Protein AF-A0A953WZ50-F1 (afdb_monomer_lite)

pLDDT: mean 83.31, std 14.44, range [43.88, 97.56]

Radius of gyration: 18.82 Å; chains: 1; bounding box: 41×30×64 Å

Foldseek 3Di:
DLLPLLVLLLVLLVVLVVVLVVLVVVCPDDDQCNVLSVVSSVVSNVLSVVSNVLSVVSNVLSVFFNDPVLVVLSVVLSVLSVQLVVLVVQLSVVVVCVSVVVDPPDVVSNVVSNVSSVVSVVVSVVSVVVSVVVSVPGDTDPPPPPD

Sequence (147 aa):
MRYLLPISWFVLAAAGLVIAGLQAVFLFGPASGAALIGISLVQHLTNSIAAVALGLVYLYIQSTRPSAAVLVIGTSHLIMAIFSRTAQFIGDGARAALISGSDTSSAATIGYAYGAAGIAAVLSGIVFILALIVALNTHPPPETDVF

Structure (mmCIF, N/CA/C/O backbone):
data_AF-A0A953WZ50-F1
#
_entry.id   AF-A0A953WZ50-F1
#
loop_
_atom_site.group_PDB
_atom_site.id
_atom_site.type_symbol
_atom_site.label_atom_id
_atom_site.label_alt_id
_atom_site.label_comp_id
_atom_site.label_asym_id
_atom_site.label_entity_id
_atom_site.label_seq_id
_atom_site.pdbx_PDB_ins_code
_atom_site.Cartn_x
_atom_site.Cartn_y
_atom_site.Cartn_z
_atom_site.occupancy
_atom_site.B_iso_or_equiv
_atom_site.auth_seq_id
_atom_site.auth_comp_id
_atom_site.auth_asym_id
_atom_site.auth_atom_id
_atom_site.pdbx_PDB_model_num
ATOM 1 N N . MET A 1 1 ? -14.180 -13.255 9.454 1.00 61.69 1 MET A N 1
ATOM 2 C CA . MET A 1 1 ? -13.799 -11.932 8.896 1.00 61.69 1 MET A CA 1
ATOM 3 C C . MET A 1 1 ? -12.791 -11.150 9.749 1.00 61.69 1 MET A C 1
ATOM 5 O O . MET A 1 1 ? -12.177 -10.238 9.214 1.00 61.69 1 MET A O 1
ATOM 9 N N . ARG A 1 2 ? -12.566 -11.506 11.029 1.00 67.69 2 ARG A N 1
ATOM 10 C CA . ARG A 1 2 ? -11.753 -10.726 11.986 1.00 67.69 2 ARG A CA 1
ATOM 11 C C . ARG A 1 2 ? -10.319 -10.396 11.551 1.00 67.69 2 ARG A C 1
ATOM 13 O O . ARG A 1 2 ? -9.819 -9.408 12.041 1.00 67.69 2 ARG A O 1
ATOM 20 N N . TYR A 1 3 ? -9.694 -11.165 10.655 1.00 83.12 3 TYR A N 1
ATOM 21 C CA . TYR A 1 3 ? -8.302 -10.948 10.217 1.00 83.12 3 TYR A CA 1
ATOM 22 C C . TYR A 1 3 ? -8.161 -10.605 8.732 1.00 83.12 3 TYR A C 1
ATOM 24 O O . TYR A 1 3 ? -7.052 -10.595 8.203 1.00 83.12 3 TYR A O 1
ATOM 32 N N . LEU A 1 4 ? -9.271 -10.335 8.040 1.00 88.19 4 LEU A N 1
ATOM 33 C CA . LEU A 1 4 ? -9.255 -10.157 6.588 1.00 88.19 4 LEU A CA 1
ATOM 34 C C . LEU A 1 4 ? -8.375 -8.969 6.172 1.00 88.19 4 LEU A C 1
ATOM 36 O O . LEU A 1 4 ? -7.534 -9.121 5.299 1.00 88.19 4 LEU A O 1
ATOM 40 N N . LEU A 1 5 ? -8.505 -7.827 6.852 1.00 93.06 5 LEU A N 1
ATOM 41 C CA . LEU A 1 5 ? -7.732 -6.624 6.538 1.00 93.06 5 LEU A CA 1
ATOM 42 C C . LEU A 1 5 ? -6.210 -6.806 6.752 1.00 93.06 5 LEU A C 1
ATOM 44 O O . LEU A 1 5 ? -5.464 -6.518 5.817 1.00 93.06 5 LEU A O 1
ATOM 48 N N . PRO A 1 6 ? -5.717 -7.316 7.902 1.00 95.00 6 PRO A N 1
ATOM 49 C CA . PRO A 1 6 ? -4.301 -7.648 8.068 1.00 95.00 6 PRO A CA 1
ATOM 50 C C . PRO A 1 6 ? -3.780 -8.613 7.002 1.00 95.00 6 PRO A C 1
ATOM 52 O O . PRO A 1 6 ? -2.728 -8.375 6.416 1.00 95.00 6 PRO A O 1
ATOM 55 N N . ILE A 1 7 ? -4.542 -9.673 6.704 1.00 95.94 7 ILE A N 1
ATOM 56 C CA . ILE A 1 7 ? -4.176 -10.644 5.667 1.00 95.94 7 ILE A CA 1
ATOM 57 C C . ILE A 1 7 ? -4.053 -9.951 4.310 1.00 95.94 7 ILE A C 1
ATOM 59 O O . ILE A 1 7 ? -3.079 -10.186 3.601 1.00 95.94 7 ILE A O 1
ATOM 63 N N . SER A 1 8 ? -4.976 -9.057 3.955 1.00 96.31 8 SER A N 1
ATOM 64 C CA . SER A 1 8 ? -4.903 -8.313 2.696 1.00 96.31 8 SER A CA 1
ATOM 65 C C . SER A 1 8 ? -3.653 -7.433 2.597 1.00 96.31 8 SER A C 1
ATOM 67 O O . SER A 1 8 ? -3.055 -7.354 1.525 1.00 96.31 8 SER A O 1
ATOM 69 N N . TRP A 1 9 ? -3.203 -6.828 3.700 1.00 97.50 9 TRP A N 1
ATOM 70 C CA . TRP A 1 9 ? -1.926 -6.107 3.738 1.00 97.50 9 TRP A CA 1
ATOM 71 C C . TRP A 1 9 ? -0.725 -7.032 3.523 1.00 97.50 9 TRP A C 1
ATOM 73 O O . TRP A 1 9 ? 0.182 -6.685 2.767 1.00 97.50 9 TRP A O 1
ATOM 83 N N . PHE A 1 10 ? -0.728 -8.227 4.118 1.00 97.56 10 PHE A N 1
ATOM 84 C CA . PHE A 1 10 ? 0.335 -9.211 3.893 1.00 97.56 10 PHE A CA 1
ATOM 85 C C . PHE A 1 10 ? 0.340 -9.752 2.461 1.00 97.56 10 PHE A C 1
ATOM 87 O O . PHE A 1 10 ? 1.409 -9.900 1.874 1.00 97.56 10 PHE A O 1
ATOM 94 N N . VAL A 1 11 ? -0.830 -9.976 1.858 1.00 96.75 11 VAL A N 1
ATOM 95 C CA . VAL A 1 11 ? -0.941 -10.343 0.436 1.00 96.75 11 VAL A CA 1
ATOM 96 C C . VAL A 1 11 ? -0.388 -9.224 -0.448 1.00 96.75 11 VAL A C 1
ATOM 98 O O . VAL A 1 11 ? 0.374 -9.494 -1.374 1.00 96.75 11 VAL A O 1
ATOM 101 N N . LEU A 1 12 ? -0.698 -7.962 -0.138 1.00 95.12 12 LEU A N 1
ATOM 102 C CA . LEU A 1 12 ? -0.156 -6.812 -0.862 1.00 95.12 12 LEU A CA 1
ATOM 103 C C . LEU A 1 12 ? 1.372 -6.696 -0.711 1.00 95.12 12 LEU A C 1
ATOM 105 O O . LEU A 1 12 ? 2.057 -6.330 -1.668 1.00 95.12 12 LEU A O 1
ATOM 109 N N . ALA A 1 13 ? 1.916 -7.017 0.466 1.00 96.12 13 ALA A N 1
ATOM 110 C CA . ALA A 1 13 ? 3.359 -7.096 0.681 1.00 96.12 13 ALA A CA 1
ATOM 111 C C . ALA A 1 13 ? 3.995 -8.220 -0.147 1.00 96.12 13 ALA A C 1
ATOM 113 O O . ALA A 1 13 ? 4.991 -7.987 -0.827 1.00 96.12 13 ALA A O 1
ATOM 114 N N . ALA A 1 14 ? 3.399 -9.414 -0.142 1.00 95.69 14 ALA A N 1
ATOM 115 C CA . ALA A 1 14 ? 3.879 -10.550 -0.921 1.00 95.69 14 ALA A CA 1
ATOM 116 C C . ALA A 1 14 ? 3.880 -10.244 -2.426 1.00 95.69 14 ALA A C 1
ATOM 118 O O . ALA A 1 14 ? 4.868 -10.514 -3.103 1.00 95.69 14 ALA A O 1
ATOM 119 N N . ALA A 1 15 ? 2.825 -9.605 -2.941 1.00 91.94 15 ALA A N 1
ATOM 120 C CA . ALA A 1 15 ? 2.769 -9.165 -4.333 1.00 91.94 15 ALA A CA 1
ATOM 121 C C . ALA A 1 15 ? 3.909 -8.188 -4.676 1.00 91.94 15 ALA A C 1
ATOM 123 O O . ALA A 1 15 ? 4.557 -8.334 -5.711 1.00 91.94 15 ALA A O 1
ATOM 124 N N . GLY A 1 16 ? 4.205 -7.232 -3.789 1.00 90.25 16 GLY A N 1
ATOM 125 C CA . GLY A 1 16 ? 5.333 -6.312 -3.957 1.00 90.25 16 GLY A CA 1
ATOM 126 C C . GLY A 1 16 ? 6.693 -7.018 -3.976 1.00 90.25 16 GLY A C 1
ATOM 127 O O . GLY A 1 16 ? 7.537 -6.688 -4.808 1.00 90.25 16 GLY A O 1
ATOM 128 N N . LEU A 1 17 ? 6.888 -8.032 -3.125 1.00 90.25 17 LEU A N 1
ATOM 129 C CA . LEU A 1 17 ? 8.106 -8.849 -3.109 1.00 90.25 17 LEU A CA 1
ATOM 130 C C . LEU A 1 17 ? 8.264 -9.689 -4.377 1.00 90.25 17 LEU A C 1
ATOM 132 O O . LEU A 1 17 ? 9.376 -9.812 -4.880 1.00 90.25 17 LEU A O 1
ATOM 136 N N . VAL A 1 18 ? 7.174 -10.237 -4.921 1.00 89.12 18 VAL A N 1
ATOM 137 C CA . VAL A 1 18 ? 7.208 -10.964 -6.199 1.00 89.12 18 VAL A CA 1
ATOM 138 C C . VAL A 1 18 ? 7.650 -10.032 -7.328 1.00 89.12 18 VAL A C 1
ATOM 140 O O . VAL A 1 18 ? 8.541 -10.391 -8.094 1.00 89.12 18 VAL A O 1
ATOM 143 N N . ILE A 1 19 ? 7.100 -8.814 -7.400 1.00 84.44 19 ILE A N 1
ATOM 144 C CA . ILE A 1 19 ? 7.500 -7.814 -8.405 1.00 84.44 19 ILE A CA 1
ATOM 145 C C . ILE A 1 19 ? 8.981 -7.440 -8.245 1.00 84.44 19 ILE A C 1
ATOM 147 O O . ILE A 1 19 ? 9.724 -7.441 -9.226 1.00 84.44 19 ILE A O 1
ATOM 151 N N . ALA A 1 20 ? 9.424 -7.177 -7.013 1.00 84.25 20 ALA A N 1
ATOM 152 C CA . ALA A 1 20 ? 10.824 -6.901 -6.697 1.00 84.25 20 ALA A CA 1
ATOM 153 C C . ALA A 1 20 ? 11.745 -8.058 -7.129 1.00 84.25 20 ALA A C 1
ATOM 155 O O . ALA A 1 20 ? 12.758 -7.836 -7.786 1.00 84.25 20 ALA A O 1
ATOM 156 N N . GLY A 1 21 ? 11.371 -9.301 -6.818 1.00 81.75 21 GLY A N 1
ATOM 157 C CA . GLY A 1 21 ? 12.122 -10.494 -7.205 1.00 81.75 21 GLY A CA 1
ATOM 158 C C . GLY A 1 21 ? 12.242 -10.646 -8.721 1.00 81.75 21 GLY A C 1
ATOM 159 O O . GLY A 1 21 ? 13.336 -10.894 -9.222 1.00 81.75 21 GLY A O 1
ATOM 160 N N . LEU A 1 22 ? 11.153 -10.421 -9.462 1.00 78.75 22 LEU A N 1
ATOM 161 C CA . LEU A 1 22 ? 11.176 -10.435 -10.926 1.00 78.75 22 LEU A CA 1
ATOM 162 C C . LEU A 1 22 ? 12.128 -9.366 -11.477 1.00 78.75 22 LEU A C 1
ATOM 164 O O . LEU A 1 22 ? 12.961 -9.674 -12.322 1.00 78.75 22 LEU A O 1
ATOM 168 N N . GLN A 1 23 ? 12.073 -8.136 -10.963 1.00 75.12 23 GLN A N 1
ATOM 169 C CA . GLN A 1 23 ? 12.986 -7.060 -11.368 1.00 75.12 23 GLN A CA 1
ATOM 170 C C . GLN A 1 23 ? 14.454 -7.367 -11.041 1.00 75.12 23 GLN A C 1
ATOM 172 O O . GLN A 1 23 ? 15.334 -7.092 -11.855 1.00 75.12 23 GLN A O 1
ATOM 177 N N . ALA A 1 24 ? 14.725 -7.989 -9.892 1.00 73.75 24 ALA A N 1
ATOM 178 C CA . ALA A 1 24 ? 16.069 -8.412 -9.508 1.00 73.75 24 ALA A CA 1
ATOM 179 C C . ALA A 1 24 ? 16.678 -9.418 -10.497 1.00 73.75 24 ALA A C 1
ATOM 181 O O . ALA A 1 24 ? 17.875 -9.354 -10.756 1.00 73.75 24 ALA A O 1
ATOM 182 N N . VAL A 1 25 ? 15.880 -10.296 -11.113 1.00 69.31 25 VAL A N 1
ATOM 183 C CA . VAL A 1 25 ? 16.369 -11.215 -12.159 1.00 69.31 25 VAL A CA 1
ATOM 184 C C . VAL A 1 25 ? 16.846 -10.447 -13.401 1.00 69.31 25 VAL A C 1
ATOM 186 O O . VAL A 1 25 ? 17.870 -10.797 -13.984 1.00 69.31 25 VAL A O 1
ATOM 189 N N . PHE A 1 26 ? 16.162 -9.363 -13.779 1.00 63.50 26 PHE A N 1
ATOM 190 C CA . PHE A 1 26 ? 16.516 -8.551 -14.952 1.00 63.50 26 PHE A CA 1
ATOM 191 C C . PHE A 1 26 ? 17.709 -7.604 -14.723 1.00 63.50 26 PHE A C 1
ATOM 193 O O . PHE A 1 26 ? 18.332 -7.166 -15.690 1.00 63.50 26 PHE A O 1
ATOM 200 N N . LEU A 1 27 ? 18.073 -7.320 -13.466 1.00 62.31 27 LEU A N 1
ATOM 201 C CA . LEU A 1 27 ? 19.247 -6.515 -13.092 1.00 62.31 27 LEU A CA 1
ATOM 202 C C . LEU A 1 27 ? 20.587 -7.140 -13.506 1.00 62.31 27 LEU A C 1
ATOM 204 O O . LEU A 1 27 ? 21.564 -6.416 -13.676 1.00 62.31 27 LEU A O 1
ATOM 208 N N . PHE A 1 28 ? 20.630 -8.459 -13.695 1.00 58.78 28 PHE A N 1
ATOM 209 C CA . PHE A 1 28 ? 21.838 -9.191 -14.088 1.00 58.78 28 PHE A CA 1
ATOM 210 C C . PHE A 1 28 ? 22.013 -9.320 -15.620 1.00 58.78 28 PHE A C 1
ATOM 212 O O . PHE A 1 28 ? 22.896 -10.045 -16.075 1.00 58.78 28 PHE A O 1
ATOM 219 N N . GLY A 1 29 ? 21.190 -8.626 -16.423 1.00 58.16 29 GLY A N 1
ATOM 220 C CA . GLY A 1 29 ? 21.311 -8.533 -17.888 1.00 58.16 29 GLY A CA 1
ATOM 221 C C . GLY A 1 29 ? 22.241 -7.400 -18.379 1.00 58.16 29 GLY A C 1
ATOM 222 O O . GLY A 1 29 ? 22.693 -6.578 -17.581 1.00 58.16 29 GLY A O 1
ATOM 223 N N . PRO A 1 30 ? 22.559 -7.321 -19.689 1.00 53.41 30 PRO A N 1
ATOM 224 C CA . PRO A 1 30 ? 23.600 -6.429 -20.210 1.00 53.41 30 PRO A CA 1
ATOM 225 C C . PRO A 1 30 ? 23.297 -4.918 -20.053 1.00 53.41 30 PRO A C 1
ATOM 227 O O . PRO A 1 30 ? 22.528 -4.312 -20.791 1.00 53.41 30 PRO A O 1
ATOM 230 N N . ALA A 1 31 ? 23.990 -4.330 -19.075 1.00 52.53 31 ALA A N 1
ATOM 231 C CA . ALA A 1 31 ? 24.625 -3.006 -18.963 1.00 52.53 31 ALA A CA 1
ATOM 232 C C . ALA A 1 31 ? 23.863 -1.662 -19.100 1.00 52.53 31 ALA A C 1
ATOM 234 O O . ALA A 1 31 ? 24.371 -0.694 -18.542 1.00 52.53 31 ALA A O 1
ATOM 235 N N . SER A 1 32 ? 22.688 -1.517 -19.724 1.00 49.72 32 SER A N 1
ATOM 236 C CA . SER A 1 32 ? 22.059 -0.171 -19.859 1.00 49.72 32 SER A CA 1
ATOM 237 C C . SER A 1 32 ? 20.851 0.106 -18.944 1.00 49.72 32 SER A C 1
ATOM 239 O O . SER A 1 32 ? 20.469 1.262 -18.779 1.00 49.72 32 SER A O 1
ATOM 241 N N . GLY A 1 33 ? 20.286 -0.913 -18.279 1.00 53.22 33 GLY A N 1
ATOM 242 C CA . GLY A 1 33 ? 19.088 -0.784 -17.422 1.00 53.22 33 GLY A CA 1
ATOM 243 C C . GLY A 1 33 ? 19.316 -0.836 -15.901 1.00 53.22 33 GLY A C 1
ATOM 244 O O . GLY A 1 33 ? 18.388 -0.579 -15.134 1.00 53.22 33 GLY A O 1
ATOM 245 N N . ALA A 1 34 ? 20.530 -1.152 -15.437 1.00 53.59 34 ALA A N 1
ATOM 246 C CA . ALA A 1 34 ? 20.773 -1.563 -14.048 1.00 53.59 34 ALA A CA 1
ATOM 247 C C . ALA A 1 34 ? 20.472 -0.482 -12.987 1.00 53.59 34 ALA A C 1
ATOM 249 O O . ALA A 1 34 ? 19.895 -0.780 -11.946 1.00 53.59 34 ALA A O 1
ATOM 250 N N . ALA A 1 35 ? 20.787 0.792 -13.238 1.00 49.97 35 ALA A N 1
ATOM 251 C CA . ALA A 1 35 ? 20.516 1.855 -12.261 1.00 49.97 35 ALA A CA 1
ATOM 252 C C . ALA A 1 35 ? 19.009 2.132 -12.083 1.00 49.97 35 ALA A C 1
ATOM 254 O O . ALA A 1 35 ? 18.559 2.485 -10.995 1.00 49.97 35 ALA A O 1
ATOM 255 N N . LEU A 1 36 ? 18.215 1.948 -13.141 1.00 55.00 36 LEU A N 1
ATOM 256 C CA . LEU A 1 36 ? 16.779 2.216 -13.120 1.00 55.00 36 LEU A CA 1
ATOM 257 C C . LEU A 1 36 ? 15.982 1.082 -12.486 1.00 55.00 36 LEU A C 1
ATOM 259 O O . LEU A 1 36 ? 15.098 1.344 -11.673 1.00 55.00 36 LEU A O 1
ATOM 263 N N . ILE A 1 37 ? 16.342 -0.157 -12.825 1.00 61.62 37 ILE A N 1
ATOM 264 C CA . ILE A 1 37 ? 15.770 -1.347 -12.194 1.00 61.62 37 ILE A CA 1
ATOM 265 C C . ILE A 1 37 ? 16.165 -1.377 -10.707 1.00 61.62 37 ILE A C 1
ATOM 267 O O . ILE A 1 37 ? 15.379 -1.799 -9.869 1.00 61.62 37 ILE A O 1
ATOM 271 N N . GLY A 1 38 ? 17.344 -0.852 -10.347 1.00 59.09 38 GLY A N 1
ATOM 272 C CA . GLY A 1 38 ? 17.753 -0.679 -8.952 1.00 59.09 38 GLY A CA 1
ATOM 273 C C . GLY A 1 38 ? 16.839 0.265 -8.159 1.00 59.09 38 GLY A C 1
ATOM 274 O O . GLY A 1 38 ? 16.463 -0.055 -7.033 1.00 59.09 38 GLY A O 1
ATOM 275 N N . ILE A 1 39 ? 16.433 1.401 -8.742 1.00 62.81 39 ILE A N 1
ATOM 276 C CA . ILE A 1 39 ? 15.530 2.361 -8.081 1.00 62.81 39 ILE A CA 1
ATOM 277 C C . ILE A 1 39 ? 14.122 1.769 -7.911 1.00 62.81 39 ILE A C 1
ATOM 279 O O . ILE A 1 39 ? 13.561 1.854 -6.817 1.00 62.81 39 ILE A O 1
ATOM 283 N N . SER A 1 40 ? 13.566 1.126 -8.944 1.00 73.50 40 SER A N 1
ATOM 284 C CA . SER A 1 40 ? 12.248 0.478 -8.845 1.00 73.50 40 SER A CA 1
ATOM 285 C C . SER A 1 40 ? 12.267 -0.709 -7.875 1.00 73.50 40 SER A C 1
ATOM 287 O O . SER A 1 40 ? 11.338 -0.879 -7.085 1.00 73.50 40 SER A O 1
ATOM 289 N N . LEU A 1 41 ? 13.363 -1.476 -7.836 1.00 81.12 41 LEU A N 1
ATOM 290 C CA . LEU A 1 41 ? 13.551 -2.584 -6.898 1.00 81.12 41 LEU A CA 1
ATOM 291 C C . LEU A 1 41 ? 13.486 -2.109 -5.442 1.00 81.12 41 LEU A C 1
ATOM 293 O O . LEU A 1 41 ? 12.707 -2.642 -4.647 1.00 81.12 41 LEU A O 1
ATOM 297 N N . VAL A 1 42 ? 14.285 -1.096 -5.088 1.00 83.75 42 VAL A N 1
ATOM 298 C CA . VAL A 1 42 ? 14.302 -0.531 -3.728 1.00 83.75 42 VAL A CA 1
ATOM 299 C C . VAL A 1 42 ? 12.925 0.016 -3.358 1.00 83.75 42 VAL A C 1
ATOM 301 O O . VAL A 1 42 ? 12.462 -0.191 -2.232 1.00 83.75 42 VAL A O 1
ATOM 304 N N . GLN A 1 43 ? 12.231 0.650 -4.305 1.00 85.44 43 GLN A N 1
ATOM 305 C CA . GLN A 1 43 ? 10.877 1.153 -4.094 1.00 85.44 43 GLN A CA 1
ATOM 306 C C . GLN A 1 43 ? 9.885 0.022 -3.783 1.00 85.44 43 GLN A C 1
ATOM 308 O O . GLN A 1 43 ? 9.129 0.118 -2.814 1.00 85.44 43 GLN A O 1
ATOM 313 N N . HIS A 1 44 ? 9.888 -1.078 -4.544 1.00 86.38 44 HIS A N 1
ATOM 314 C CA . HIS A 1 44 ? 8.990 -2.211 -4.289 1.00 86.38 44 HIS A CA 1
ATOM 315 C C . HIS A 1 44 ? 9.300 -2.928 -2.973 1.00 86.38 44 HIS A C 1
ATOM 317 O O . HIS A 1 44 ? 8.368 -3.314 -2.261 1.00 86.38 44 HIS A O 1
ATOM 323 N N . LEU A 1 45 ? 10.577 -3.056 -2.601 1.00 89.31 45 LEU A N 1
ATOM 324 C CA . LEU A 1 45 ? 10.974 -3.579 -1.290 1.00 89.31 45 LEU A CA 1
ATOM 325 C C . LEU A 1 45 ? 10.466 -2.679 -0.160 1.00 89.31 45 LEU A C 1
ATOM 327 O O . LEU A 1 45 ? 9.816 -3.163 0.766 1.00 89.31 45 LEU A O 1
ATOM 331 N N . THR A 1 46 ? 10.673 -1.367 -0.273 1.00 91.00 46 THR A N 1
ATOM 332 C CA . THR A 1 46 ? 10.208 -0.379 0.714 1.00 91.00 46 THR A CA 1
ATOM 333 C C . THR A 1 46 ? 8.685 -0.415 0.853 1.00 91.00 46 THR A C 1
ATOM 335 O O . THR A 1 46 ? 8.160 -0.508 1.962 1.00 91.00 46 THR A O 1
ATOM 338 N N . ASN A 1 47 ? 7.957 -0.455 -0.266 1.00 91.94 47 ASN A N 1
ATOM 339 C CA . ASN A 1 47 ? 6.501 -0.603 -0.283 1.00 91.94 47 ASN A CA 1
ATOM 340 C C . ASN A 1 47 ? 6.045 -1.922 0.369 1.00 91.94 47 ASN A C 1
ATOM 342 O O . ASN A 1 47 ? 5.015 -1.961 1.051 1.00 91.94 47 ASN A O 1
ATOM 346 N N . SER A 1 48 ? 6.789 -3.011 0.178 1.00 94.06 48 SER A N 1
ATOM 347 C CA . SER A 1 48 ? 6.476 -4.314 0.774 1.00 94.06 48 SER A CA 1
ATOM 348 C C . SER A 1 48 ? 6.675 -4.296 2.285 1.00 94.06 48 SER A C 1
ATOM 350 O O . SER A 1 48 ? 5.763 -4.674 3.017 1.00 94.06 48 SER A O 1
ATOM 352 N N . ILE A 1 49 ? 7.802 -3.761 2.761 1.00 95.25 49 ILE A N 1
ATOM 353 C CA . ILE A 1 49 ? 8.082 -3.573 4.192 1.00 95.25 49 ILE A CA 1
ATOM 354 C C . ILE A 1 49 ? 7.007 -2.688 4.832 1.00 95.25 49 ILE A C 1
ATOM 356 O O . ILE A 1 49 ? 6.451 -3.045 5.870 1.00 95.25 49 ILE A O 1
ATOM 360 N N . ALA A 1 50 ? 6.643 -1.580 4.183 1.00 95.00 50 ALA A N 1
ATOM 361 C CA . ALA A 1 50 ? 5.576 -0.704 4.655 1.00 95.00 50 ALA A CA 1
ATOM 362 C C . ALA A 1 50 ? 4.218 -1.427 4.728 1.00 95.00 50 ALA A C 1
ATOM 364 O O . ALA A 1 50 ? 3.481 -1.245 5.693 1.00 95.00 50 ALA A O 1
ATOM 365 N N . ALA A 1 51 ? 3.889 -2.286 3.755 1.00 96.50 51 ALA A N 1
ATOM 366 C CA . ALA A 1 51 ? 2.666 -3.091 3.811 1.00 96.50 51 ALA A CA 1
ATOM 367 C C . ALA A 1 51 ? 2.683 -4.102 4.964 1.00 96.50 51 ALA A C 1
ATOM 369 O O . ALA A 1 51 ? 1.658 -4.265 5.622 1.00 96.50 51 ALA A O 1
ATOM 370 N N . VAL A 1 52 ? 3.824 -4.739 5.253 1.00 97.50 52 VAL A N 1
ATOM 371 C CA . VAL A 1 52 ? 3.961 -5.618 6.427 1.00 97.50 52 VAL A CA 1
ATOM 372 C C . VAL A 1 52 ? 3.736 -4.827 7.712 1.00 97.50 52 VAL A C 1
ATOM 374 O O . VAL A 1 52 ? 2.926 -5.241 8.539 1.00 97.50 52 VAL A O 1
ATOM 377 N N . ALA A 1 53 ? 4.391 -3.673 7.865 1.00 96.94 53 ALA A N 1
ATOM 378 C CA . ALA A 1 53 ? 4.221 -2.813 9.034 1.00 96.94 53 ALA A CA 1
ATOM 379 C C . ALA A 1 53 ? 2.752 -2.401 9.227 1.00 96.94 53 ALA A C 1
ATOM 381 O O . ALA A 1 53 ? 2.214 -2.518 10.325 1.00 96.94 53 ALA A O 1
ATOM 382 N N . LEU A 1 54 ? 2.069 -1.999 8.153 1.00 96.88 54 LEU A N 1
ATOM 383 C CA . LEU A 1 54 ? 0.647 -1.653 8.195 1.00 96.88 54 LEU A CA 1
ATOM 384 C C . LEU A 1 54 ? -0.242 -2.861 8.519 1.00 96.88 54 LEU A C 1
ATOM 386 O O . LEU A 1 54 ? -1.167 -2.739 9.321 1.00 96.88 54 LEU A O 1
ATOM 390 N N . GLY A 1 55 ? 0.058 -4.036 7.964 1.00 96.25 55 GLY A N 1
ATOM 391 C CA . GLY A 1 55 ? -0.628 -5.284 8.300 1.00 96.25 55 GLY A CA 1
ATOM 392 C C . GLY A 1 55 ? -0.507 -5.629 9.783 1.00 96.25 55 GLY A C 1
ATOM 393 O O . GLY A 1 55 ? -1.508 -5.968 10.413 1.00 96.25 55 GLY A O 1
ATOM 394 N N . LEU A 1 56 ? 0.683 -5.455 10.367 1.00 97.00 56 LEU A N 1
ATOM 395 C CA . LEU A 1 56 ? 0.923 -5.636 11.802 1.00 97.00 56 LEU A CA 1
ATOM 396 C C . LEU A 1 56 ? 0.159 -4.612 12.650 1.00 97.00 56 LEU A C 1
ATOM 398 O O . LEU A 1 56 ? -0.441 -4.989 13.655 1.00 97.00 56 LEU A O 1
ATOM 402 N N . VAL A 1 57 ? 0.115 -3.342 12.234 1.00 95.44 57 VAL A N 1
ATOM 403 C CA . VAL A 1 57 ? -0.672 -2.302 12.917 1.00 95.44 57 VAL A CA 1
ATOM 404 C C . VAL A 1 57 ? -2.156 -2.666 12.930 1.00 95.44 57 VAL A C 1
ATOM 406 O O . VAL A 1 57 ? -2.778 -2.656 13.990 1.00 95.44 57 VAL A O 1
ATOM 409 N N . TYR A 1 58 ? -2.736 -3.049 11.790 1.00 94.88 58 TYR A N 1
ATOM 410 C CA . TYR A 1 58 ? -4.144 -3.454 11.748 1.00 94.88 58 TYR A CA 1
ATOM 411 C C . TYR A 1 58 ? -4.412 -4.756 12.500 1.00 94.88 58 TYR A C 1
ATOM 413 O O . TYR A 1 58 ? -5.482 -4.889 13.094 1.00 94.88 58 TYR A O 1
ATOM 421 N N . LEU A 1 59 ? -3.459 -5.692 12.521 1.00 94.75 59 LEU A N 1
ATOM 422 C CA . LEU A 1 59 ? -3.562 -6.907 13.326 1.00 94.75 59 LEU A CA 1
ATOM 423 C C . LEU A 1 59 ? -3.632 -6.562 14.815 1.00 94.75 59 LEU A C 1
ATOM 425 O O . LEU A 1 59 ? -4.510 -7.063 15.515 1.00 94.75 59 LEU A O 1
ATOM 429 N N . TYR A 1 60 ? -2.751 -5.670 15.273 1.00 92.69 60 TYR A N 1
ATOM 430 C CA . TYR A 1 60 ? -2.724 -5.189 16.650 1.00 92.69 60 TYR A CA 1
ATOM 431 C C . TYR A 1 60 ? -4.004 -4.433 17.023 1.00 92.69 60 TYR A C 1
ATOM 433 O O . TYR A 1 60 ? -4.587 -4.669 18.080 1.00 92.69 60 TYR A O 1
ATOM 441 N N . ILE A 1 61 ? -4.498 -3.557 16.146 1.00 90.94 61 ILE A N 1
ATOM 442 C CA . ILE A 1 61 ? -5.754 -2.844 16.399 1.00 90.94 61 ILE A CA 1
ATOM 443 C C . ILE A 1 61 ? -6.923 -3.832 16.488 1.00 90.94 61 ILE A C 1
ATOM 445 O O . ILE A 1 61 ? -7.740 -3.737 17.393 1.00 90.94 61 ILE A O 1
ATOM 449 N N . GLN A 1 62 ? -7.010 -4.825 15.604 1.00 89.44 62 GLN A N 1
ATOM 450 C CA . GLN A 1 62 ? -8.111 -5.798 15.628 1.00 89.44 62 GLN A CA 1
ATOM 451 C C . GLN A 1 62 ? -8.022 -6.808 16.781 1.00 89.44 62 GLN A C 1
ATOM 453 O O . GLN A 1 62 ? -9.039 -7.405 17.162 1.00 89.44 62 GLN A O 1
ATOM 458 N N . SER A 1 63 ? -6.829 -7.028 17.339 1.00 88.31 63 SER A N 1
ATOM 459 C CA . SER A 1 63 ? -6.656 -7.855 18.533 1.00 88.31 63 SER A CA 1
ATOM 460 C C . SER A 1 63 ? -7.008 -7.094 19.809 1.00 88.31 63 SER A C 1
ATOM 462 O O . SER A 1 63 ? -7.664 -7.671 20.672 1.00 88.31 63 SER A O 1
ATOM 464 N N . THR A 1 64 ? -6.648 -5.811 19.902 1.00 87.38 64 THR A N 1
ATOM 465 C CA . THR A 1 64 ? -6.786 -5.010 21.131 1.00 87.38 64 THR A CA 1
ATOM 466 C C . THR A 1 64 ? -8.018 -4.117 21.175 1.00 87.38 64 THR A C 1
ATOM 468 O O . THR A 1 64 ? -8.474 -3.775 22.257 1.00 87.38 64 THR A O 1
ATOM 471 N N . ARG A 1 65 ? -8.545 -3.696 20.024 1.00 86.25 65 ARG A N 1
ATOM 472 C CA . ARG A 1 65 ? -9.629 -2.708 19.892 1.00 86.25 65 ARG A CA 1
ATOM 473 C C . ARG A 1 65 ? -10.498 -3.015 18.659 1.00 86.25 65 ARG A C 1
ATOM 475 O O . ARG A 1 65 ? -10.500 -2.259 17.682 1.00 86.25 65 ARG A O 1
ATOM 482 N N . PRO A 1 66 ? -11.205 -4.161 18.637 1.00 82.81 66 PRO A N 1
ATOM 483 C CA . PRO A 1 66 ? -11.991 -4.563 17.478 1.00 82.81 66 PRO A CA 1
ATOM 484 C C . PRO A 1 66 ? -13.141 -3.577 17.233 1.00 82.81 66 PRO A C 1
ATOM 486 O O . PRO A 1 66 ? -13.992 -3.364 18.089 1.00 82.81 66 PRO A O 1
ATOM 489 N N . SER A 1 67 ? -13.187 -2.997 16.033 1.00 85.81 67 SER A N 1
ATOM 490 C CA . SER A 1 67 ? -14.224 -2.044 15.637 1.00 85.81 67 SER A CA 1
ATOM 491 C C . SER A 1 67 ? -14.562 -2.182 14.157 1.00 85.81 67 SER A C 1
ATOM 493 O O . SER A 1 67 ? -13.677 -2.216 13.298 1.00 85.81 67 SER A O 1
ATOM 495 N N . ALA A 1 68 ? -15.861 -2.227 13.846 1.00 88.06 68 ALA A N 1
ATOM 496 C CA . ALA A 1 68 ? -16.346 -2.255 12.468 1.00 88.06 68 ALA A CA 1
ATOM 497 C C . ALA A 1 68 ? -15.985 -0.965 11.711 1.00 88.06 68 ALA A C 1
ATOM 499 O O . ALA A 1 68 ? -15.627 -1.023 10.537 1.00 88.06 68 ALA A O 1
ATOM 500 N N . ALA A 1 69 ? -15.996 0.188 12.390 1.00 88.88 69 ALA A N 1
ATOM 501 C CA . ALA A 1 69 ? -15.610 1.464 11.789 1.00 88.88 69 ALA A CA 1
ATOM 502 C C . ALA A 1 69 ? -14.130 1.465 11.376 1.00 88.88 69 ALA A C 1
ATOM 504 O O . ALA A 1 69 ? -13.799 1.857 10.258 1.00 88.88 69 ALA A O 1
ATOM 505 N N . VAL A 1 70 ? -13.246 0.940 12.233 1.00 90.44 70 VAL A N 1
ATOM 506 C CA . VAL A 1 70 ? -11.822 0.771 11.899 1.00 90.44 70 VAL A CA 1
ATOM 507 C C . VAL A 1 70 ? -11.645 -0.166 10.707 1.00 90.44 70 VAL A C 1
ATOM 509 O O . VAL A 1 70 ? -10.808 0.100 9.849 1.00 90.44 70 VAL A O 1
ATOM 512 N N . LEU A 1 71 ? -12.428 -1.245 10.622 1.00 90.75 71 LEU A N 1
ATOM 513 C CA . LEU A 1 71 ? -12.361 -2.172 9.493 1.00 90.75 71 LEU A CA 1
ATOM 514 C C . LEU A 1 71 ? -12.732 -1.487 8.170 1.00 90.75 71 LEU A C 1
ATOM 516 O O . LEU A 1 71 ? -12.022 -1.664 7.180 1.00 90.75 71 LEU A O 1
ATOM 520 N N . VAL A 1 72 ? -13.802 -0.688 8.150 1.00 92.50 72 VAL A N 1
ATOM 521 C CA . VAL A 1 72 ? -14.241 0.049 6.952 1.00 92.50 72 VAL A CA 1
ATOM 522 C C . VAL A 1 72 ? -13.187 1.071 6.532 1.00 92.50 72 VAL A C 1
ATOM 524 O O . VAL A 1 72 ? -12.719 1.038 5.395 1.00 92.50 72 VAL A O 1
ATOM 527 N N . ILE A 1 73 ? -12.746 1.930 7.454 1.00 93.31 73 ILE A N 1
ATOM 528 C CA . ILE A 1 73 ? -11.752 2.973 7.158 1.00 93.31 73 ILE A CA 1
ATOM 529 C C . ILE A 1 73 ? -10.412 2.337 6.764 1.00 93.31 73 ILE A C 1
ATOM 531 O O . ILE A 1 73 ? -9.773 2.766 5.806 1.00 93.31 73 ILE A O 1
ATOM 535 N N . GLY A 1 74 ? -10.003 1.268 7.447 1.00 94.06 74 GLY A N 1
ATOM 536 C CA . GLY A 1 74 ? -8.792 0.522 7.124 1.00 94.06 74 GLY A CA 1
ATOM 537 C C . GLY A 1 74 ? -8.848 -0.173 5.762 1.00 94.06 74 GLY A C 1
ATOM 538 O O . GLY A 1 74 ? -7.834 -0.246 5.072 1.00 94.06 74 GLY A O 1
ATOM 539 N N . THR A 1 75 ? -10.028 -0.612 5.324 1.00 95.38 75 THR A N 1
ATOM 540 C CA . THR A 1 75 ? -10.222 -1.141 3.965 1.00 95.38 75 THR A CA 1
ATOM 541 C C . THR A 1 75 ? -10.097 -0.031 2.924 1.00 95.38 75 THR A C 1
ATOM 543 O O . THR A 1 75 ? -9.414 -0.215 1.919 1.00 95.38 75 THR A O 1
ATOM 546 N N . SER A 1 76 ? -10.658 1.154 3.180 1.00 96.00 76 SER A N 1
ATOM 547 C CA . SER A 1 76 ? -10.452 2.327 2.318 1.00 96.00 76 SER A CA 1
ATOM 548 C C . SER A 1 76 ? -8.976 2.722 2.234 1.00 96.00 76 SER A C 1
ATOM 550 O O . SER A 1 76 ? -8.486 3.038 1.151 1.00 96.00 76 SER A O 1
ATOM 552 N N . HIS A 1 77 ? -8.243 2.642 3.350 1.00 97.06 77 HIS A N 1
ATOM 553 C CA . HIS A 1 77 ? -6.796 2.855 3.373 1.00 97.06 77 HIS A CA 1
ATOM 554 C C . HIS A 1 77 ? -6.071 1.851 2.463 1.00 97.06 77 HIS A C 1
ATOM 556 O O . HIS A 1 77 ? -5.278 2.254 1.613 1.00 97.06 77 HIS A O 1
ATOM 562 N N . LEU A 1 78 ? -6.387 0.558 2.583 1.00 96.31 78 LEU A N 1
ATOM 563 C CA . LEU A 1 78 ? -5.819 -0.486 1.730 1.00 96.31 78 LEU A CA 1
ATOM 564 C C . LEU A 1 78 ? -6.093 -0.219 0.241 1.00 96.31 78 LEU A C 1
ATOM 566 O O . LEU A 1 78 ? -5.178 -0.315 -0.573 1.00 96.31 78 LEU A O 1
ATOM 570 N N . ILE A 1 79 ? -7.326 0.145 -0.118 1.00 96.44 79 ILE A N 1
ATOM 571 C CA . ILE A 1 79 ? -7.709 0.440 -1.506 1.00 96.44 79 ILE A CA 1
ATOM 572 C C . ILE A 1 79 ? -6.888 1.613 -2.059 1.00 96.44 79 ILE A C 1
ATOM 574 O O . ILE A 1 79 ? -6.332 1.509 -3.152 1.00 96.44 79 ILE A O 1
ATOM 578 N N . MET A 1 80 ? -6.741 2.701 -1.299 1.00 95.81 80 MET A N 1
ATOM 579 C CA . MET A 1 80 ? -5.929 3.854 -1.713 1.00 95.81 80 MET A CA 1
ATOM 580 C C . MET A 1 80 ? -4.449 3.491 -1.873 1.00 95.81 80 MET A C 1
ATOM 582 O O . MET A 1 80 ? -3.808 3.905 -2.842 1.00 95.81 80 MET A O 1
ATOM 586 N N . ALA A 1 81 ? -3.912 2.659 -0.978 1.00 95.12 81 ALA A N 1
ATOM 587 C CA . ALA A 1 81 ? -2.550 2.151 -1.095 1.00 95.12 81 ALA A CA 1
ATOM 588 C C . ALA A 1 81 ? -2.362 1.281 -2.350 1.00 95.12 81 ALA A C 1
ATOM 590 O O . ALA A 1 81 ? -1.332 1.389 -3.017 1.00 95.12 81 ALA A O 1
ATOM 591 N N . ILE A 1 82 ? -3.352 0.455 -2.709 1.00 95.25 82 ILE A N 1
ATOM 592 C CA . ILE A 1 82 ? -3.347 -0.335 -3.950 1.00 95.25 82 ILE A CA 1
ATOM 593 C C . ILE A 1 82 ? -3.354 0.584 -5.174 1.00 95.25 82 ILE A C 1
ATOM 595 O O . ILE A 1 82 ? -2.535 0.388 -6.073 1.00 95.25 82 ILE A O 1
ATOM 599 N N . PHE A 1 83 ? -4.211 1.610 -5.206 1.00 95.25 83 PHE A N 1
ATOM 600 C CA . PHE A 1 83 ? -4.228 2.584 -6.302 1.00 95.25 83 PHE A CA 1
ATOM 601 C C . PHE A 1 83 ? -2.888 3.303 -6.446 1.00 95.25 83 PHE A C 1
ATOM 603 O O . PHE A 1 83 ? -2.357 3.380 -7.553 1.00 95.25 83 PHE A O 1
ATOM 610 N N . SER A 1 84 ? -2.303 3.760 -5.334 1.00 94.88 84 SER A N 1
ATOM 611 C CA . SER A 1 84 ? -0.993 4.414 -5.351 1.00 94.88 84 SER A CA 1
ATOM 612 C C . SER A 1 84 ? 0.084 3.498 -5.934 1.00 94.88 84 SER A C 1
ATOM 614 O O . SER A 1 84 ? 0.785 3.888 -6.864 1.00 94.88 84 SER A O 1
ATOM 616 N N . ARG A 1 85 ? 0.172 2.249 -5.460 1.00 91.88 85 ARG A N 1
ATOM 617 C CA . ARG A 1 85 ? 1.156 1.267 -5.950 1.00 91.88 85 ARG A CA 1
ATOM 618 C C . ARG A 1 85 ? 0.937 0.892 -7.411 1.00 91.88 85 ARG A C 1
ATOM 620 O O . ARG A 1 85 ? 1.907 0.737 -8.141 1.00 91.88 85 ARG A O 1
ATOM 627 N N . THR A 1 86 ? -0.315 0.767 -7.839 1.00 91.31 86 THR A N 1
ATOM 628 C CA . THR A 1 86 ? -0.657 0.451 -9.233 1.00 91.31 86 THR A CA 1
ATOM 629 C C . THR A 1 86 ? -0.240 1.589 -10.159 1.00 91.31 86 THR A C 1
ATOM 631 O O . THR A 1 86 ? 0.383 1.349 -11.187 1.00 91.31 86 THR A O 1
ATOM 634 N N . ALA A 1 87 ? -0.510 2.838 -9.772 1.00 92.19 87 ALA A N 1
ATOM 635 C CA . ALA A 1 87 ? -0.082 4.006 -10.529 1.00 92.19 87 ALA A CA 1
ATOM 636 C C . ALA A 1 87 ? 1.454 4.127 -10.587 1.00 92.19 87 ALA A C 1
ATOM 638 O O . ALA A 1 87 ? 1.992 4.413 -11.654 1.00 92.19 87 ALA A O 1
ATOM 639 N N . GLN A 1 88 ? 2.168 3.822 -9.491 1.00 89.56 88 GLN A N 1
ATOM 640 C CA . GLN A 1 88 ? 3.639 3.728 -9.498 1.00 89.56 88 GLN A CA 1
ATOM 641 C C . GLN A 1 88 ? 4.118 2.669 -10.492 1.00 89.56 88 GLN A C 1
ATOM 643 O O . GLN A 1 88 ? 4.946 2.973 -11.339 1.00 89.56 88 GLN A O 1
ATOM 648 N N . PHE A 1 89 ? 3.543 1.465 -10.447 1.00 85.62 89 PHE A N 1
ATOM 649 C CA . PHE A 1 89 ? 3.915 0.367 -11.340 1.00 85.62 89 PHE A CA 1
ATOM 650 C C . PHE A 1 89 ? 3.705 0.713 -12.823 1.00 85.62 89 PHE A C 1
ATOM 652 O O . PHE A 1 89 ? 4.559 0.416 -13.656 1.00 85.62 89 PHE A O 1
ATOM 659 N N . ILE A 1 90 ? 2.602 1.392 -13.160 1.00 86.50 90 ILE A N 1
ATOM 660 C CA . ILE A 1 90 ? 2.355 1.903 -14.518 1.00 86.50 90 ILE A CA 1
ATOM 661 C C . ILE A 1 90 ? 3.416 2.942 -14.907 1.00 86.50 90 ILE A C 1
ATOM 663 O O . ILE A 1 90 ? 3.947 2.889 -16.016 1.00 86.50 90 ILE A O 1
ATOM 667 N N . GLY A 1 91 ? 3.747 3.868 -14.001 1.00 86.06 91 GLY A N 1
ATOM 668 C CA . GLY A 1 91 ? 4.788 4.876 -14.214 1.00 86.06 91 GLY A CA 1
ATOM 669 C C . GLY A 1 91 ? 6.167 4.259 -14.444 1.00 86.06 91 GLY A C 1
ATOM 670 O O . GLY A 1 91 ? 6.863 4.654 -15.378 1.00 86.06 91 GLY A O 1
ATOM 671 N N . ASP A 1 92 ? 6.523 3.244 -13.655 1.00 82.31 92 ASP A N 1
ATOM 672 C CA . ASP A 1 92 ? 7.768 2.486 -13.789 1.00 82.31 92 ASP A CA 1
ATOM 673 C C . ASP A 1 92 ? 7.823 1.747 -15.134 1.00 82.31 92 ASP A C 1
ATOM 675 O O . ASP A 1 92 ? 8.845 1.795 -15.821 1.00 82.31 92 ASP A O 1
ATOM 679 N N . GLY A 1 93 ? 6.714 1.128 -15.556 1.00 79.50 93 GLY A N 1
ATOM 680 C CA . GLY A 1 93 ? 6.594 0.462 -16.854 1.00 79.50 93 GLY A CA 1
ATOM 681 C C . GLY A 1 93 ? 6.760 1.421 -18.037 1.00 79.50 93 GLY A C 1
ATOM 682 O O . GLY A 1 93 ? 7.571 1.164 -18.925 1.00 79.50 93 GLY A O 1
ATOM 683 N N . ALA A 1 94 ? 6.059 2.558 -18.025 1.00 81.44 94 ALA A N 1
ATOM 684 C CA . ALA A 1 94 ? 6.177 3.585 -19.065 1.00 81.44 94 ALA A CA 1
ATOM 685 C C . ALA A 1 94 ? 7.591 4.188 -19.116 1.00 81.44 94 ALA A C 1
ATOM 687 O O . ALA A 1 94 ? 8.164 4.387 -20.186 1.00 81.44 94 ALA A O 1
ATOM 688 N N . ARG A 1 95 ? 8.196 4.423 -17.948 1.00 79.62 95 ARG A N 1
ATOM 689 C CA . ARG A 1 95 ? 9.575 4.905 -17.836 1.00 79.62 95 ARG A CA 1
ATOM 690 C C . ARG A 1 95 ? 10.582 3.882 -18.372 1.00 79.62 95 ARG A C 1
ATOM 692 O O . ARG A 1 95 ? 11.529 4.274 -19.050 1.00 79.62 95 ARG A O 1
ATOM 699 N N . ALA A 1 96 ? 10.391 2.591 -18.102 1.00 76.56 96 ALA A N 1
ATOM 700 C CA . ALA A 1 96 ? 11.235 1.528 -18.646 1.00 76.56 96 ALA A CA 1
ATOM 701 C C . ALA A 1 96 ? 11.106 1.424 -20.177 1.00 76.56 96 ALA A C 1
ATOM 703 O O . ALA A 1 96 ? 12.120 1.327 -20.873 1.00 76.56 96 ALA A O 1
ATOM 704 N N . ALA A 1 97 ? 9.882 1.515 -20.705 1.00 75.38 97 ALA A N 1
ATOM 705 C CA . ALA A 1 97 ? 9.612 1.496 -22.141 1.00 75.38 97 ALA A CA 1
ATOM 706 C C . ALA A 1 97 ? 10.305 2.663 -22.868 1.00 75.38 97 ALA A C 1
ATOM 708 O O . ALA A 1 97 ? 11.057 2.425 -23.817 1.00 75.38 97 ALA A O 1
ATOM 709 N N . LEU A 1 98 ? 10.175 3.888 -22.339 1.00 78.00 98 LEU A N 1
ATOM 710 C CA . LEU A 1 98 ? 10.833 5.088 -22.868 1.00 78.00 98 LEU A CA 1
ATOM 711 C C . LEU A 1 98 ? 12.359 4.924 -22.965 1.00 78.00 98 LEU A C 1
ATOM 713 O O . LEU A 1 98 ? 12.970 5.294 -23.963 1.00 78.00 98 LEU A O 1
ATOM 717 N N . ILE A 1 99 ? 12.989 4.350 -21.939 1.00 74.31 99 ILE A N 1
ATOM 718 C CA . ILE A 1 99 ? 14.453 4.197 -21.885 1.00 74.31 99 ILE A CA 1
ATOM 719 C C . ILE A 1 99 ? 14.952 3.078 -22.791 1.00 74.31 99 ILE A C 1
ATOM 721 O O . ILE A 1 99 ? 16.013 3.201 -23.397 1.00 74.31 99 ILE A O 1
ATOM 725 N N . SER A 1 100 ? 14.186 1.995 -22.910 1.00 71.50 100 SER A N 1
ATOM 726 C CA . SER A 1 100 ? 14.498 0.907 -23.841 1.00 71.50 100 SER A CA 1
ATOM 727 C C . SER A 1 100 ? 14.320 1.296 -25.316 1.00 71.50 100 SER A C 1
ATOM 729 O O . SER A 1 100 ? 14.676 0.511 -26.191 1.00 71.50 100 SER A O 1
ATOM 731 N N . GLY A 1 101 ? 13.757 2.478 -25.600 1.00 70.38 101 GLY A N 1
ATOM 732 C CA . GLY A 1 101 ? 13.442 2.934 -26.954 1.00 70.38 101 GLY A CA 1
ATOM 733 C C . GLY A 1 101 ? 12.313 2.145 -27.626 1.00 70.38 101 GLY A C 1
ATOM 734 O O . GLY A 1 101 ? 12.112 2.286 -28.829 1.00 70.38 101 GLY A O 1
ATOM 735 N N . SER A 1 102 ? 11.594 1.307 -26.868 1.00 66.12 102 SER A N 1
ATOM 736 C CA . SER A 1 102 ? 10.490 0.474 -27.368 1.00 66.12 102 SER A CA 1
ATOM 737 C C . SER A 1 102 ? 9.169 1.231 -27.498 1.00 66.12 102 SER A C 1
ATOM 739 O O . SER A 1 102 ? 8.244 0.737 -28.139 1.00 66.12 102 SER A O 1
ATOM 741 N N . ASP A 1 103 ? 9.085 2.426 -26.916 1.00 63.94 103 ASP A N 1
ATOM 742 C CA . ASP A 1 103 ? 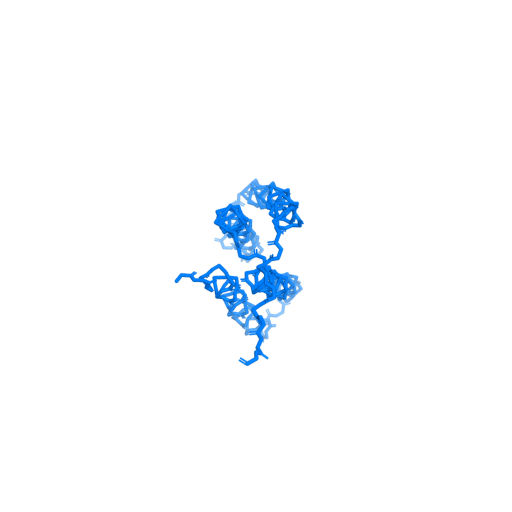7.887 3.251 -26.914 1.00 63.94 103 ASP A CA 1
ATOM 743 C C . ASP A 1 103 ? 8.262 4.740 -26.999 1.00 63.94 103 ASP A C 1
ATOM 745 O O . ASP A 1 103 ? 9.209 5.195 -26.354 1.00 63.94 103 ASP A O 1
ATOM 749 N N . THR A 1 104 ? 7.519 5.501 -27.805 1.00 59.56 104 THR A N 1
ATOM 750 C CA . THR A 1 104 ? 7.613 6.970 -27.896 1.00 59.56 104 THR A CA 1
ATOM 751 C C . THR A 1 104 ? 6.597 7.667 -26.987 1.00 59.56 104 THR A C 1
ATOM 753 O O . THR A 1 104 ? 6.402 8.882 -27.100 1.00 59.56 104 THR A O 1
ATOM 756 N N . SER A 1 105 ? 5.933 6.914 -26.097 1.00 58.72 105 SER A N 1
ATOM 757 C CA . SER A 1 105 ? 4.978 7.440 -25.123 1.00 58.72 105 SER A CA 1
ATOM 758 C C . SER A 1 105 ? 5.508 8.686 -24.412 1.00 58.72 105 SER A C 1
ATOM 760 O O . SER A 1 105 ? 6.653 8.774 -23.963 1.00 58.72 105 SER A O 1
ATOM 762 N N . SER A 1 106 ? 4.659 9.717 -24.383 1.00 66.12 106 SER A N 1
ATOM 763 C CA . SER A 1 106 ? 5.078 11.050 -23.970 1.00 66.12 106 SER A CA 1
ATOM 764 C C . SER A 1 106 ? 5.423 11.060 -22.480 1.00 66.12 106 SER A C 1
ATOM 766 O O . SER A 1 106 ? 4.768 10.404 -21.666 1.00 66.12 106 SER A O 1
ATOM 768 N N . ALA A 1 107 ? 6.411 11.871 -22.096 1.00 77.19 107 ALA A N 1
ATOM 769 C CA . ALA A 1 107 ? 6.753 12.133 -20.697 1.00 77.19 107 ALA A CA 1
ATOM 770 C C . ALA A 1 107 ? 5.529 12.504 -19.824 1.00 77.19 107 ALA A C 1
ATOM 772 O O . ALA A 1 107 ? 5.576 12.361 -18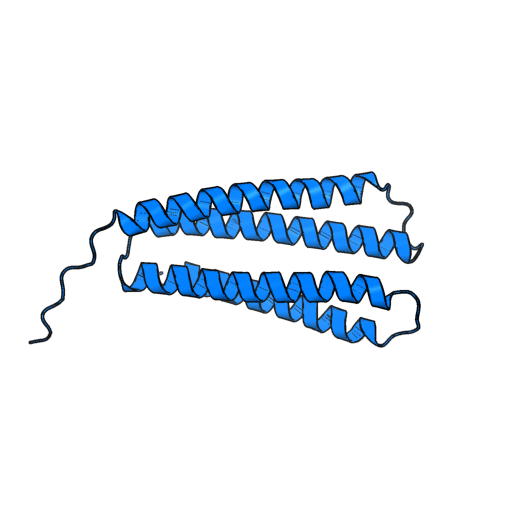.601 1.00 77.19 107 ALA A O 1
ATOM 773 N N . ALA A 1 108 ? 4.416 12.926 -20.440 1.00 83.75 108 ALA A N 1
ATOM 774 C CA . ALA A 1 108 ? 3.158 13.166 -19.751 1.00 83.75 108 ALA A CA 1
ATOM 775 C C . ALA A 1 108 ? 2.569 11.893 -19.121 1.00 83.75 108 ALA A C 1
ATOM 777 O O . ALA A 1 108 ? 2.098 11.971 -17.994 1.00 83.75 108 ALA A O 1
ATOM 778 N N . THR A 1 109 ? 2.632 10.719 -19.764 1.00 83.56 109 THR A N 1
ATOM 779 C CA . THR A 1 109 ? 2.111 9.461 -19.186 1.00 83.56 109 THR A CA 1
ATOM 780 C C . THR A 1 109 ? 2.827 9.115 -17.884 1.00 83.56 109 THR A C 1
ATOM 782 O O . THR A 1 109 ? 2.185 8.804 -16.881 1.00 83.56 109 THR A O 1
ATOM 785 N N . ILE A 1 110 ? 4.155 9.246 -17.879 1.00 87.06 110 ILE A N 1
ATOM 786 C CA . ILE A 1 110 ? 4.991 9.052 -16.690 1.00 87.06 110 ILE A CA 1
ATOM 787 C C . ILE A 1 110 ? 4.595 10.064 -15.603 1.00 87.06 110 ILE A C 1
ATOM 789 O O . ILE A 1 110 ? 4.370 9.689 -14.451 1.00 87.06 110 ILE A O 1
ATOM 793 N N . GLY A 1 111 ? 4.456 11.342 -15.974 1.00 86.69 111 GLY A N 1
ATOM 794 C CA . GLY A 1 111 ? 4.048 12.413 -15.063 1.00 86.69 111 GLY A CA 1
ATOM 795 C C . GLY A 1 111 ? 2.665 12.196 -14.441 1.00 86.69 111 GLY A C 1
ATOM 796 O O . GLY A 1 111 ? 2.514 12.329 -13.228 1.00 86.69 111 GLY A O 1
ATOM 797 N N . TYR A 1 112 ? 1.665 11.805 -15.234 1.00 92.00 112 TYR A N 1
ATOM 798 C CA . TYR A 1 112 ? 0.317 11.512 -14.743 1.00 92.00 112 TYR A CA 1
ATOM 799 C C . TYR A 1 112 ? 0.295 10.291 -13.826 1.00 92.00 112 TYR A C 1
ATOM 801 O O . TYR A 1 112 ? -0.367 10.330 -12.790 1.00 92.00 112 TYR A O 1
ATOM 809 N N . ALA A 1 113 ? 1.037 9.234 -14.162 1.00 91.44 113 ALA A N 1
ATOM 810 C CA . ALA A 1 113 ? 1.111 8.025 -13.350 1.00 91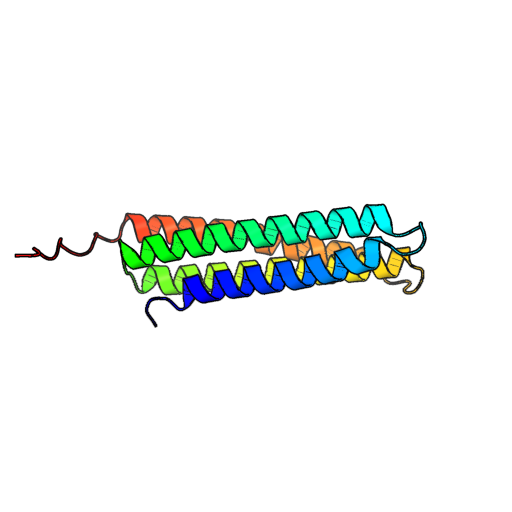.44 113 ALA A CA 1
ATOM 811 C C . ALA A 1 113 ? 1.716 8.310 -11.965 1.00 91.44 113 ALA A C 1
ATOM 813 O O . ALA A 1 113 ? 1.093 8.009 -10.944 1.00 91.44 113 ALA A O 1
ATOM 814 N N . TYR A 1 114 ? 2.875 8.974 -11.899 1.00 91.56 114 TYR A N 1
ATOM 815 C CA . TYR A 1 114 ? 3.473 9.338 -10.610 1.00 91.56 114 TYR A CA 1
ATOM 816 C C . TYR A 1 114 ? 2.681 10.425 -9.868 1.00 91.56 114 TYR A C 1
ATOM 818 O O . TYR A 1 114 ? 2.617 10.400 -8.639 1.00 91.56 114 TYR A O 1
ATOM 826 N N . GLY A 1 115 ? 2.023 11.343 -10.581 1.00 94.12 115 GLY A N 1
ATOM 827 C CA . GLY A 1 115 ? 1.120 12.328 -9.982 1.00 94.12 115 GLY A CA 1
ATOM 828 C C . GLY A 1 115 ? -0.077 11.667 -9.293 1.00 94.12 115 GLY A C 1
ATOM 829 O O . GLY A 1 115 ? -0.341 11.925 -8.117 1.00 94.12 115 GLY A O 1
ATOM 830 N N . ALA A 1 116 ? -0.757 10.750 -9.987 1.00 94.06 116 ALA A N 1
ATOM 831 C CA . ALA A 1 116 ? -1.853 9.962 -9.427 1.00 94.06 116 ALA A CA 1
ATOM 832 C C . ALA A 1 116 ? -1.382 9.104 -8.243 1.00 94.06 116 ALA A C 1
ATOM 834 O O . ALA A 1 116 ? -2.055 9.052 -7.211 1.00 94.06 116 ALA A O 1
ATOM 835 N N . ALA A 1 117 ? -0.198 8.494 -8.352 1.00 93.62 117 ALA A N 1
ATOM 836 C CA . ALA A 1 117 ? 0.415 7.747 -7.262 1.00 93.62 117 ALA A CA 1
ATOM 837 C C . ALA A 1 117 ? 0.643 8.601 -6.010 1.00 93.62 117 ALA A C 1
ATOM 839 O O . ALA A 1 117 ? 0.325 8.153 -4.905 1.00 93.62 117 ALA A O 1
ATOM 840 N N . GLY A 1 118 ? 1.181 9.812 -6.178 1.00 94.12 118 GLY A N 1
ATOM 841 C CA . GLY A 1 118 ? 1.447 10.748 -5.088 1.00 94.12 118 GLY A CA 1
ATOM 842 C C . GLY A 1 118 ? 0.165 11.210 -4.399 1.00 94.12 118 GLY A C 1
ATOM 843 O O . GLY A 1 118 ? 0.068 11.142 -3.175 1.00 94.12 118 GLY A O 1
ATOM 844 N N . ILE A 1 119 ? -0.854 11.592 -5.172 1.00 96.00 119 ILE A N 1
ATOM 845 C CA . ILE A 1 119 ? -2.164 11.988 -4.632 1.00 96.00 119 ILE A CA 1
ATOM 846 C C . ILE A 1 119 ? -2.791 10.830 -3.850 1.00 96.00 119 ILE A C 1
ATOM 848 O O . ILE A 1 119 ? -3.202 11.010 -2.702 1.00 96.00 119 ILE A O 1
ATOM 852 N N . ALA A 1 120 ? -2.813 9.627 -4.429 1.00 95.94 120 ALA A N 1
ATOM 853 C CA . ALA A 1 120 ? -3.339 8.443 -3.760 1.00 95.94 120 ALA A CA 1
ATOM 854 C C . ALA A 1 120 ? -2.555 8.108 -2.480 1.00 95.94 120 ALA A C 1
ATOM 856 O O . ALA A 1 120 ? -3.167 7.736 -1.484 1.00 95.94 120 ALA A O 1
ATOM 857 N N . ALA A 1 121 ? -1.230 8.292 -2.462 1.00 93.12 121 ALA A N 1
ATOM 858 C CA . ALA A 1 121 ? -0.406 8.084 -1.269 1.00 93.12 121 ALA A CA 1
ATOM 859 C C . ALA A 1 121 ? -0.734 9.085 -0.149 1.00 93.12 121 ALA A C 1
ATOM 861 O O . ALA A 1 121 ? -0.864 8.689 1.010 1.00 93.12 121 ALA A O 1
ATOM 862 N N . VAL A 1 122 ? -0.920 10.366 -0.478 1.00 96.19 122 VAL A N 1
ATOM 863 C CA . VAL A 1 122 ? -1.310 11.392 0.504 1.00 96.19 122 VAL A CA 1
ATOM 864 C C . VAL A 1 122 ? -2.690 11.084 1.082 1.00 96.19 122 VAL A C 1
ATOM 866 O O .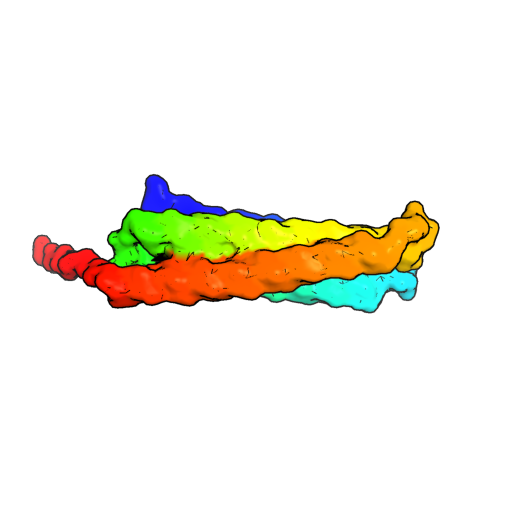 VAL A 1 122 ? -2.856 11.060 2.301 1.00 96.19 122 VAL A O 1
ATOM 869 N N . LEU A 1 123 ? -3.669 10.778 0.225 1.00 96.00 123 LEU A N 1
ATOM 870 C CA . LEU A 1 123 ? -5.012 10.388 0.663 1.00 96.00 123 LEU A CA 1
ATOM 871 C C . LEU A 1 123 ? -4.978 9.113 1.516 1.00 96.00 123 LEU A C 1
ATOM 873 O O . LEU A 1 123 ? -5.627 9.056 2.557 1.00 96.00 123 LEU A O 1
ATOM 877 N N . SER A 1 124 ? -4.169 8.124 1.127 1.00 95.19 124 SER A N 1
ATOM 878 C CA . SER A 1 124 ? -3.909 6.907 1.903 1.00 95.19 124 SER A CA 1
ATOM 879 C C . SER A 1 124 ? -3.417 7.245 3.314 1.00 95.19 124 SER A C 1
ATOM 881 O O . SER A 1 124 ? -3.959 6.725 4.287 1.00 95.19 124 SER A O 1
ATOM 883 N N . GLY A 1 125 ? -2.454 8.163 3.443 1.00 94.25 125 GLY A N 1
ATOM 884 C CA . GLY A 1 125 ? -1.943 8.628 4.735 1.00 94.25 125 GLY A CA 1
ATOM 885 C C . GLY A 1 125 ? -3.007 9.311 5.598 1.00 94.25 125 GLY A C 1
ATOM 886 O O . GLY A 1 125 ? -3.111 9.020 6.788 1.00 94.25 125 GLY A O 1
ATOM 887 N N . ILE A 1 126 ? -3.854 10.157 5.004 1.00 96.44 126 ILE A N 1
ATOM 888 C CA . ILE A 1 126 ? -4.970 10.804 5.715 1.00 96.44 126 ILE A CA 1
ATOM 889 C C . ILE A 1 126 ? -5.951 9.751 6.245 1.00 96.44 126 ILE A C 1
ATOM 891 O O . ILE A 1 126 ? -6.315 9.774 7.421 1.00 96.44 126 ILE A O 1
ATOM 895 N N . VAL A 1 127 ? -6.352 8.793 5.405 1.00 96.12 127 VAL A N 1
ATOM 896 C CA . VAL A 1 127 ? -7.284 7.724 5.799 1.00 96.12 127 VAL A CA 1
ATOM 897 C C . VAL A 1 127 ? -6.672 6.826 6.878 1.00 96.12 127 VAL A C 1
ATOM 899 O O . VAL A 1 127 ? -7.375 6.411 7.800 1.00 96.12 127 VAL A O 1
ATOM 902 N N . PHE A 1 128 ? -5.363 6.568 6.828 1.00 95.38 128 PHE A N 1
ATOM 903 C CA . PHE A 1 128 ? -4.658 5.845 7.884 1.00 95.38 128 PHE A CA 1
ATOM 904 C C . PHE A 1 128 ? -4.722 6.574 9.231 1.00 95.38 128 PHE A C 1
ATOM 906 O O . PHE A 1 128 ? -5.070 5.959 10.239 1.00 95.38 128 PHE A O 1
ATOM 913 N N . ILE A 1 129 ? -4.456 7.884 9.251 1.00 95.81 129 ILE A N 1
ATOM 914 C CA . ILE A 1 129 ? -4.554 8.704 10.468 1.00 95.81 129 ILE A CA 1
ATOM 915 C C . ILE A 1 129 ? -5.978 8.652 11.035 1.00 95.81 129 ILE A C 1
ATOM 917 O O . ILE A 1 129 ? -6.153 8.447 12.235 1.00 95.81 129 ILE A O 1
ATOM 921 N N . LEU A 1 130 ? -7.004 8.756 10.184 1.00 93.62 130 LEU A N 1
ATOM 922 C CA . LEU A 1 130 ? -8.400 8.623 10.612 1.00 93.62 130 LEU A CA 1
ATOM 923 C C . LEU A 1 130 ? -8.687 7.243 11.220 1.00 93.62 130 LEU A C 1
ATOM 925 O O . LEU A 1 130 ? -9.345 7.159 12.257 1.00 93.62 130 LEU A O 1
ATOM 929 N N . ALA A 1 131 ? -8.164 6.165 10.626 1.00 92.62 131 ALA A N 1
ATOM 930 C CA . ALA A 1 131 ? -8.305 4.819 11.178 1.00 92.62 131 ALA A CA 1
ATOM 931 C C . ALA A 1 131 ? -7.677 4.709 12.576 1.00 92.62 131 ALA A C 1
ATOM 933 O O . ALA A 1 131 ? -8.275 4.094 13.460 1.00 92.62 131 ALA A O 1
ATOM 934 N N . LEU A 1 132 ? -6.511 5.329 12.792 1.00 93.12 132 LEU A N 1
ATOM 935 C CA . LEU A 1 132 ? -5.853 5.377 14.099 1.00 93.12 132 LEU A CA 1
ATOM 936 C C . LEU A 1 132 ? -6.664 6.175 15.120 1.00 93.12 132 LEU A C 1
ATOM 938 O O . LEU A 1 132 ? -6.860 5.694 16.231 1.00 93.12 132 LEU A O 1
ATOM 942 N N . ILE A 1 133 ? -7.180 7.351 14.756 1.00 93.69 133 ILE A N 1
ATOM 943 C CA . ILE A 1 133 ? -8.017 8.170 15.648 1.00 93.69 133 ILE A CA 1
ATOM 944 C C . ILE A 1 133 ? -9.242 7.372 16.104 1.00 93.69 133 ILE A C 1
ATOM 946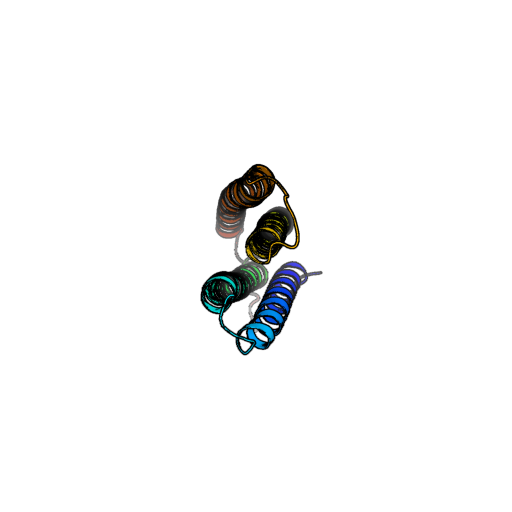 O O . ILE A 1 133 ? -9.535 7.310 17.297 1.00 93.69 133 ILE A O 1
ATOM 950 N N . VAL A 1 134 ? -9.941 6.719 15.173 1.00 90.94 134 VAL A N 1
ATOM 951 C CA . VAL A 1 134 ? -11.108 5.892 15.510 1.00 90.94 134 VAL A CA 1
ATOM 952 C C . VAL A 1 134 ? -10.702 4.710 16.389 1.00 90.94 134 VAL A C 1
ATOM 954 O O . VAL A 1 134 ? -11.366 4.452 17.388 1.00 90.94 134 VAL A O 1
ATOM 957 N N . ALA A 1 135 ? -9.600 4.028 16.075 1.00 89.56 135 ALA A N 1
ATOM 958 C CA . ALA A 1 135 ? -9.102 2.920 16.884 1.00 89.56 135 ALA A CA 1
ATOM 959 C C . ALA A 1 135 ? -8.763 3.351 18.319 1.00 89.56 135 ALA A C 1
ATOM 961 O O . ALA A 1 135 ? -9.157 2.688 19.274 1.00 89.56 135 ALA A O 1
ATOM 962 N N . LEU A 1 136 ? -8.080 4.481 18.498 1.00 89.31 136 LEU A N 1
ATOM 963 C CA . LEU A 1 136 ? -7.705 4.992 19.819 1.00 89.31 136 LEU A CA 1
ATOM 964 C C . LEU A 1 136 ? -8.919 5.420 20.653 1.00 89.31 136 LEU A C 1
ATOM 966 O O . LEU A 1 136 ? -8.896 5.268 21.874 1.00 89.31 136 LEU A O 1
ATOM 970 N N . ASN A 1 137 ? -9.986 5.879 19.996 1.00 88.38 137 ASN A N 1
ATOM 971 C CA . ASN A 1 137 ? -11.250 6.240 20.639 1.00 88.38 137 ASN A CA 1
ATOM 972 C C . ASN A 1 137 ? -12.179 5.043 20.892 1.00 88.38 137 ASN A C 1
ATOM 974 O O . ASN A 1 137 ? -13.164 5.176 21.614 1.00 88.38 137 ASN A O 1
ATOM 978 N N . THR A 1 138 ? -11.894 3.868 20.324 1.00 84.31 138 THR A N 1
ATOM 979 C CA . THR A 1 138 ? -12.634 2.646 20.661 1.00 84.31 138 THR A CA 1
ATOM 980 C C . THR A 1 138 ? -12.097 2.047 21.955 1.00 84.31 138 THR A C 1
ATOM 982 O O . THR A 1 138 ? -10.883 1.865 22.111 1.00 84.31 138 THR A O 1
ATOM 985 N N . HIS A 1 139 ? -13.002 1.766 22.896 1.00 70.50 139 HIS A N 1
ATOM 986 C CA . HIS A 1 139 ? -12.645 1.134 24.161 1.00 70.50 139 HIS A CA 1
ATOM 987 C C . HIS A 1 139 ? -12.024 -0.248 23.903 1.00 70.50 139 HIS A C 1
ATOM 989 O O . HIS A 1 139 ? -12.510 -0.977 23.030 1.00 70.50 139 HIS A O 1
ATOM 995 N N . PRO A 1 140 ? -10.963 -0.623 24.642 1.00 68.62 140 PRO A N 1
ATOM 996 C CA . PRO A 1 140 ? -10.506 -2.004 24.658 1.00 68.62 140 PRO A CA 1
ATOM 997 C C . PRO A 1 140 ? -11.678 -2.907 25.072 1.00 68.62 140 PRO A C 1
ATOM 999 O O . PRO A 1 140 ? -12.506 -2.477 25.884 1.00 68.62 140 PRO A O 1
ATOM 1002 N N . PRO A 1 141 ? -11.789 -4.133 24.532 1.00 62.31 141 PRO A N 1
ATOM 1003 C CA . PRO A 1 141 ? -12.736 -5.091 25.072 1.00 62.31 141 PRO A CA 1
ATOM 1004 C C . PRO A 1 141 ? -12.444 -5.244 26.573 1.00 62.31 141 PRO A C 1
ATOM 1006 O O . PRO A 1 141 ? -11.267 -5.206 26.949 1.00 62.31 141 PRO A O 1
ATOM 1009 N N . PRO A 1 142 ? -13.479 -5.356 27.426 1.00 59.09 142 PRO A N 1
ATOM 1010 C CA . PRO A 1 142 ? -13.267 -5.598 28.848 1.00 59.09 142 PRO A CA 1
ATOM 1011 C C . PRO A 1 142 ? -12.324 -6.790 28.998 1.00 59.09 142 PRO A C 1
ATOM 1013 O O . PRO A 1 142 ? -12.453 -7.757 28.240 1.00 59.09 142 PRO A O 1
ATOM 1016 N N . GLU A 1 143 ? -11.356 -6.686 29.915 1.00 60.56 143 GLU A N 1
ATOM 1017 C CA . GLU A 1 143 ? -10.502 -7.814 30.277 1.00 60.56 143 GLU A CA 1
ATOM 1018 C C . GLU A 1 143 ? -11.442 -8.979 30.576 1.00 60.56 143 GLU A C 1
ATOM 1020 O O . GLU A 1 143 ? -12.250 -8.924 31.501 1.00 60.56 143 GLU A O 1
ATOM 1025 N N . THR A 1 144 ? -11.452 -9.988 29.704 1.00 53.00 144 THR A N 1
ATOM 1026 C CA . THR A 1 144 ? -12.134 -11.229 30.030 1.00 53.00 144 THR A CA 1
ATOM 1027 C C . THR A 1 144 ? -11.313 -11.808 31.157 1.00 53.00 144 THR A C 1
ATOM 1029 O O . THR A 1 144 ? -10.223 -12.316 30.896 1.00 53.00 144 THR A O 1
ATOM 1032 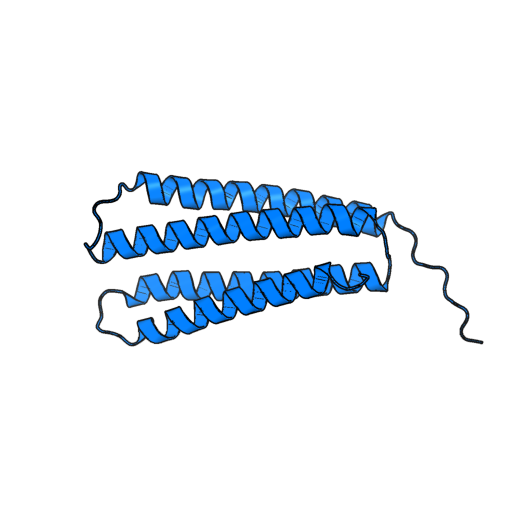N N . ASP A 1 145 ? -11.802 -11.634 32.381 1.00 44.16 145 ASP A N 1
ATOM 1033 C CA . ASP A 1 145 ? -11.328 -12.318 33.570 1.00 44.16 145 ASP A CA 1
ATOM 1034 C C . ASP A 1 145 ? -11.110 -13.789 33.206 1.00 44.16 145 ASP A C 1
ATOM 1036 O O . ASP A 1 145 ? -12.054 -14.557 33.010 1.00 44.16 145 ASP A O 1
ATOM 1040 N N . VAL A 1 146 ? -9.845 -14.158 33.019 1.00 48.28 146 VAL A N 1
ATOM 1041 C CA . VAL A 1 146 ? -9.433 -15.551 32.921 1.00 48.28 146 VAL A CA 1
ATOM 1042 C C . VAL A 1 146 ? -9.339 -16.029 34.367 1.00 48.28 146 VAL A C 1
ATOM 1044 O O . VAL A 1 146 ? -8.259 -16.022 34.955 1.00 48.28 146 VAL A O 1
ATOM 1047 N N . PHE A 1 147 ? -10.496 -16.353 34.946 1.00 43.88 147 PHE A N 1
ATOM 1048 C CA . PHE A 1 147 ? -10.618 -17.166 36.155 1.00 43.88 147 PHE A CA 1
ATOM 1049 C C . PHE A 1 147 ? -11.127 -18.555 35.773 1.00 43.88 147 PHE A C 1
ATOM 1051 O O . PHE A 1 147 ? -12.125 -18.635 35.020 1.00 43.88 147 PHE A O 1
#

Secondary structure (DSSP, 8-state):
-TTHHHHHHHHHHHHHHHHHHHHHHHTTSSSSSHHHHHHHHHHHHHHHHHHHHHHHHHHHHHHHS--HHHHHHHHHHHHHHHHHHHHHHHHHHHHHHHHHTS----HHHHHHHHHHHHHHHHHHHHHHHHHHHHHHHSPPPP-----